Protein AF-A0ABD0P3J5-F1 (afdb_monomer_lite)

Secondary structure (DSSP, 8-state):
----BTTEEEEEEE-TTS-EEEEEE-HHHHHHHHH-GGG--HHHHHHHHHHGGGTS-HHHHHHHHHHHHH-GGGGS---

Organism: Cirrhinus mrigala (NCBI:txid683832)

Sequence (79 aa):
LYCDDVDIRFSKMMNSCKVLQIRYASVERLLERLTDLRFLSIDFLNTFLHSYRVFTSADVVLDKLITIYKRPISAIPAR

Structure (mmCIF, N/CA/C/O backbone):
data_AF-A0ABD0P3J5-F1
#
_entry.id   AF-A0ABD0P3J5-F1
#
loop_
_atom_site.group_PDB
_atom_site.id
_atom_site.type_symbol
_atom_site.label_atom_id
_atom_site.label_alt_id
_atom_site.label_comp_id
_atom_site.label_asym_id
_atom_site.label_entity_id
_atom_site.label_seq_id
_atom_site.pdbx_PDB_ins_code
_atom_site.Cartn_x
_atom_site.Cartn_y
_atom_site.Cartn_z
_atom_site.occupancy
_atom_site.B_iso_or_equiv
_atom_site.auth_seq_id
_atom_site.auth_comp_id
_atom_site.auth_asym_id
_atom_site.auth_atom_id
_atom_site.pdbx_PDB_model_num
ATOM 1 N N . LEU A 1 1 ? 14.120 -8.869 8.788 1.00 52.50 1 LEU A N 1
ATOM 2 C CA . LEU A 1 1 ? 13.954 -7.484 8.284 1.00 52.50 1 LEU A CA 1
ATOM 3 C C . LEU A 1 1 ? 14.333 -7.483 6.811 1.00 52.50 1 LEU A C 1
ATOM 5 O O . LEU A 1 1 ? 15.513 -7.570 6.509 1.00 52.50 1 LEU A O 1
ATOM 9 N N . TYR A 1 2 ? 13.321 -7.467 5.937 1.00 60.06 2 TYR A N 1
ATOM 10 C CA . TYR A 1 2 ? 13.441 -7.480 4.471 1.00 60.06 2 TYR A CA 1
ATOM 11 C C . TYR A 1 2 ? 14.091 -8.735 3.878 1.00 60.06 2 TYR A C 1
ATOM 13 O O . TYR A 1 2 ? 15.071 -8.662 3.141 1.00 60.06 2 TYR A O 1
ATOM 21 N N . CYS A 1 3 ? 13.524 -9.894 4.204 1.00 57.78 3 CYS A N 1
ATOM 22 C CA . CYS A 1 3 ? 13.688 -11.052 3.335 1.00 57.78 3 CYS A CA 1
ATOM 23 C C . CYS A 1 3 ? 12.694 -10.908 2.184 1.00 57.78 3 CYS A C 1
ATOM 25 O O . CYS A 1 3 ? 11.575 -10.439 2.408 1.00 57.78 3 CYS A O 1
ATOM 27 N N . ASP A 1 4 ? 13.105 -11.293 0.979 1.00 61.66 4 ASP A N 1
ATOM 28 C CA . ASP A 1 4 ? 12.140 -11.556 -0.080 1.00 61.66 4 ASP A CA 1
ATOM 29 C C . ASP A 1 4 ? 11.125 -12.576 0.457 1.00 61.66 4 ASP A C 1
ATOM 31 O O . ASP A 1 4 ? 11.496 -13.614 1.009 1.00 61.66 4 ASP A O 1
ATOM 35 N N . ASP A 1 5 ? 9.854 -12.236 0.334 1.00 66.94 5 ASP A N 1
ATOM 36 C CA . ASP A 1 5 ? 8.708 -13.061 0.690 1.00 66.94 5 ASP A CA 1
ATOM 37 C C . ASP A 1 5 ? 7.910 -13.328 -0.596 1.00 66.94 5 ASP A C 1
ATOM 39 O O . ASP A 1 5 ? 8.110 -12.662 -1.621 1.00 66.94 5 ASP A O 1
ATOM 43 N N . VAL A 1 6 ? 6.997 -14.298 -0.570 1.00 69.12 6 VAL A N 1
ATOM 44 C CA . VAL A 1 6 ? 6.128 -14.612 -1.719 1.00 69.12 6 VAL A CA 1
ATOM 45 C C . VAL A 1 6 ? 5.388 -13.352 -2.184 1.00 69.12 6 VAL A C 1
ATOM 47 O O . VAL A 1 6 ? 5.292 -13.098 -3.387 1.00 69.12 6 VAL A O 1
ATOM 50 N N . ASP A 1 7 ? 4.988 -12.511 -1.229 1.00 75.31 7 ASP A N 1
ATOM 51 C CA . ASP A 1 7 ? 4.151 -11.335 -1.452 1.00 75.31 7 ASP A CA 1
ATOM 52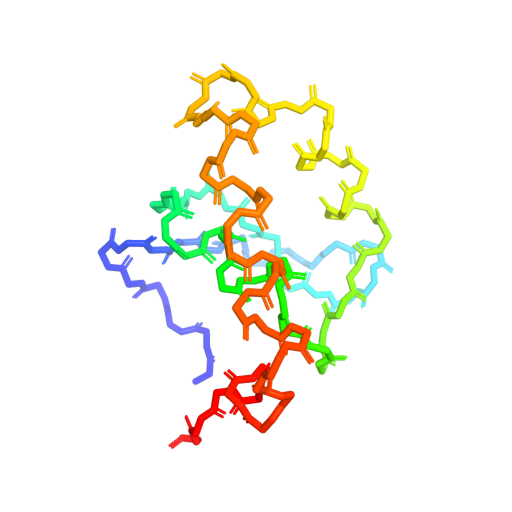 C C . ASP A 1 7 ? 4.912 -10.005 -1.504 1.00 75.31 7 ASP A C 1
ATOM 54 O O . ASP A 1 7 ? 4.288 -8.967 -1.718 1.00 75.31 7 ASP A O 1
ATOM 58 N N . ILE A 1 8 ? 6.239 -9.989 -1.308 1.00 79.69 8 ILE A N 1
ATOM 59 C CA . ILE A 1 8 ? 7.056 -8.774 -1.449 1.00 79.69 8 ILE A CA 1
ATOM 60 C C . ILE A 1 8 ? 8.521 -9.093 -1.763 1.00 79.69 8 ILE A C 1
ATOM 62 O O . ILE A 1 8 ? 9.173 -9.864 -1.069 1.00 79.69 8 ILE A O 1
ATOM 66 N N . ARG A 1 9 ? 9.070 -8.462 -2.802 1.00 80.69 9 ARG A N 1
ATOM 67 C CA . ARG A 1 9 ? 10.473 -8.602 -3.211 1.00 80.69 9 ARG A CA 1
ATOM 68 C C . ARG A 1 9 ? 11.142 -7.251 -3.345 1.00 80.69 9 ARG A C 1
ATOM 70 O O . ARG A 1 9 ? 10.546 -6.310 -3.878 1.00 80.69 9 ARG A O 1
ATOM 77 N N . PHE A 1 10 ? 12.405 -7.173 -2.945 1.00 79.38 10 PHE A N 1
ATOM 78 C CA . PHE A 1 10 ? 13.163 -5.926 -2.939 1.00 79.38 10 PHE A CA 1
ATOM 79 C C . PHE A 1 10 ? 14.337 -5.929 -3.938 1.00 79.38 10 PHE A C 1
ATOM 81 O O . PHE A 1 10 ? 14.838 -6.952 -4.415 1.00 79.38 10 PHE A O 1
ATOM 88 N N . SER A 1 11 ? 14.781 -4.741 -4.333 1.00 75.88 11 SER A N 1
ATOM 89 C CA . SER A 1 11 ?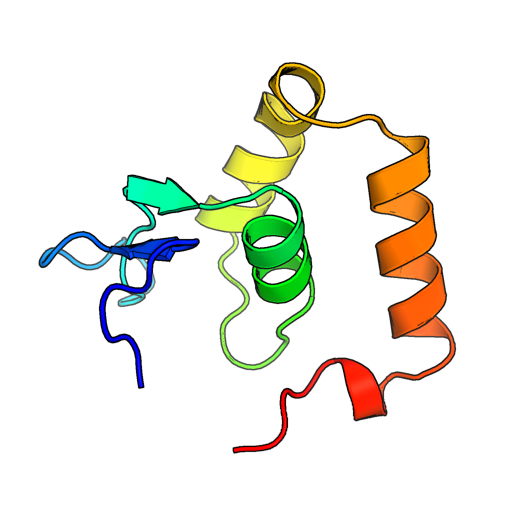 16.066 -4.539 -4.996 1.00 75.88 11 SER A CA 1
ATOM 90 C C . SER A 1 11 ? 17.192 -4.593 -3.971 1.00 75.88 11 SER A C 1
ATOM 92 O O . SER A 1 11 ? 17.030 -4.133 -2.844 1.00 75.88 11 SER A O 1
ATOM 94 N N . LYS A 1 12 ? 18.362 -5.103 -4.380 1.00 70.44 12 LYS A N 1
ATOM 95 C CA . LYS A 1 12 ? 19.595 -4.973 -3.584 1.00 70.44 12 LYS A CA 1
ATOM 96 C C . LYS A 1 12 ? 20.092 -3.519 -3.539 1.00 70.44 12 LYS A C 1
ATOM 98 O O . LYS A 1 12 ? 20.909 -3.187 -2.690 1.00 70.44 12 LYS A O 1
ATOM 103 N N . MET A 1 13 ? 19.607 -2.667 -4.448 1.00 70.25 13 MET A N 1
ATOM 104 C CA . MET A 1 13 ? 19.869 -1.228 -4.447 1.00 70.25 13 MET A CA 1
ATOM 105 C C . MET A 1 13 ? 18.840 -0.497 -3.580 1.00 70.25 13 MET A C 1
ATOM 107 O O . MET A 1 13 ? 17.645 -0.804 -3.610 1.00 70.25 13 MET A O 1
ATOM 111 N N . MET A 1 14 ? 19.310 0.486 -2.817 1.00 66.44 14 MET A N 1
ATOM 112 C CA . MET A 1 14 ? 18.441 1.375 -2.051 1.00 66.44 14 MET A CA 1
ATOM 113 C C . MET A 1 14 ? 17.980 2.555 -2.911 1.00 66.44 14 MET A C 1
ATOM 115 O O . MET A 1 14 ? 18.694 2.986 -3.813 1.00 66.44 14 MET A O 1
ATOM 119 N N . ASN A 1 15 ? 16.794 3.084 -2.617 1.00 66.38 15 ASN A N 1
ATOM 120 C CA . ASN A 1 15 ? 16.316 4.334 -3.200 1.00 66.38 15 ASN A CA 1
ATOM 121 C C . ASN A 1 15 ? 17.026 5.553 -2.581 1.00 66.38 15 ASN A C 1
ATOM 123 O O . ASN A 1 15 ? 17.835 5.424 -1.657 1.00 66.38 15 ASN A O 1
ATOM 127 N N . SER A 1 16 ? 16.682 6.750 -3.056 1.00 65.94 16 SER A N 1
ATOM 128 C CA . SER A 1 16 ? 17.237 8.029 -2.591 1.00 65.94 16 SER A CA 1
ATOM 129 C C . SER A 1 16 ? 17.117 8.248 -1.075 1.00 65.94 16 SER A C 1
ATOM 131 O O . SER A 1 16 ? 17.942 8.940 -0.482 1.00 65.94 16 SER A O 1
ATOM 133 N N . CYS A 1 17 ? 16.139 7.615 -0.420 1.00 61.47 17 CYS A N 1
ATOM 134 C CA . CYS A 1 17 ? 15.934 7.666 1.029 1.00 61.47 17 CYS A CA 1
ATOM 135 C C . CYS A 1 17 ? 16.700 6.577 1.806 1.00 61.47 17 CYS A C 1
ATOM 137 O O . CYS A 1 17 ? 16.437 6.394 2.993 1.00 61.47 17 CYS A O 1
ATOM 139 N N . LYS A 1 18 ? 17.611 5.826 1.169 1.00 67.62 18 LYS A N 1
ATOM 140 C CA . LYS A 1 18 ? 18.290 4.654 1.760 1.00 67.62 18 LYS A CA 1
ATOM 141 C C . LYS A 1 18 ? 17.304 3.591 2.266 1.00 67.62 18 LYS A C 1
ATOM 143 O O . LYS A 1 18 ? 17.532 2.938 3.281 1.00 67.62 18 LYS A O 1
ATOM 148 N N . VAL A 1 19 ? 16.193 3.416 1.556 1.00 68.31 19 VAL A N 1
ATOM 149 C CA . VAL A 1 19 ? 15.194 2.371 1.803 1.00 68.31 19 VAL A CA 1
ATOM 150 C C . VAL A 1 19 ? 15.261 1.355 0.665 1.00 68.31 19 VAL A C 1
ATOM 152 O O . VAL A 1 19 ? 15.490 1.723 -0.487 1.00 68.31 19 VAL A O 1
ATOM 155 N N . LEU A 1 20 ? 15.065 0.069 0.965 1.00 68.62 20 LEU A N 1
ATOM 156 C CA . LEU A 1 20 ? 15.023 -0.977 -0.059 1.00 68.62 20 LEU A CA 1
ATOM 157 C C . LEU A 1 20 ? 13.879 -0.724 -1.052 1.00 68.62 20 LEU A C 1
ATOM 159 O O . LEU A 1 20 ? 12.719 -0.574 -0.662 1.00 68.62 20 LEU A O 1
ATOM 163 N N . GLN A 1 21 ? 14.212 -0.673 -2.341 1.00 77.88 21 GLN A N 1
ATOM 164 C CA . GLN A 1 21 ? 13.243 -0.451 -3.413 1.00 77.88 21 GLN A CA 1
ATOM 165 C C . GLN A 1 21 ? 12.395 -1.711 -3.625 1.00 77.88 21 GLN A C 1
ATOM 167 O O . GLN A 1 21 ? 12.942 -2.796 -3.790 1.00 77.88 21 GLN A O 1
ATOM 172 N N . ILE A 1 22 ? 11.069 -1.583 -3.656 1.00 79.50 22 ILE A N 1
ATOM 173 C CA . ILE A 1 22 ? 10.164 -2.705 -3.949 1.00 79.50 22 ILE A CA 1
ATOM 174 C C . ILE A 1 22 ? 10.204 -3.002 -5.453 1.00 79.50 22 ILE A C 1
ATOM 176 O O . ILE A 1 22 ? 10.056 -2.092 -6.264 1.00 79.50 22 ILE A O 1
ATOM 180 N N . ARG A 1 23 ? 10.401 -4.272 -5.825 1.00 83.31 23 ARG A N 1
ATOM 181 C CA . ARG A 1 23 ? 10.324 -4.758 -7.218 1.00 83.31 23 ARG A CA 1
ATOM 182 C C . ARG A 1 23 ? 8.998 -5.434 -7.534 1.00 83.31 23 ARG A C 1
ATOM 184 O O . ARG A 1 23 ? 8.511 -5.342 -8.652 1.00 83.31 23 ARG A O 1
ATOM 191 N N . TYR A 1 24 ? 8.443 -6.122 -6.549 1.00 81.81 24 TYR A N 1
ATOM 192 C CA . TYR A 1 24 ? 7.149 -6.778 -6.630 1.00 81.81 24 TYR A CA 1
ATOM 193 C C . TYR A 1 24 ? 6.529 -6.755 -5.243 1.00 81.81 24 TYR A C 1
ATOM 195 O O . TYR A 1 24 ? 7.242 -6.947 -4.260 1.00 81.81 24 TYR A O 1
ATOM 203 N N . ALA A 1 25 ? 5.227 -6.523 -5.160 1.00 87.75 25 ALA A N 1
ATOM 204 C CA . ALA A 1 25 ? 4.485 -6.676 -3.925 1.00 87.75 25 ALA A CA 1
ATOM 205 C C . ALA A 1 25 ? 3.010 -6.928 -4.229 1.00 87.75 25 ALA A C 1
ATOM 207 O O . ALA A 1 25 ? 2.486 -6.424 -5.225 1.00 87.75 25 ALA A O 1
ATOM 208 N N . SER A 1 26 ? 2.339 -7.664 -3.348 1.00 89.88 26 SER A N 1
ATOM 209 C CA . SER A 1 26 ? 0.882 -7.696 -3.324 1.00 89.88 26 SER A CA 1
ATOM 210 C C . SER A 1 26 ? 0.328 -6.316 -2.952 1.00 89.88 26 SER A C 1
ATOM 212 O O . SER A 1 26 ? 1.004 -5.488 -2.330 1.00 89.88 26 SER A O 1
ATOM 214 N N . VAL A 1 27 ? -0.934 -6.064 -3.308 1.00 90.88 27 VAL A N 1
ATOM 215 C CA . VAL A 1 27 ? -1.630 -4.819 -2.944 1.00 90.88 27 VAL A CA 1
ATOM 216 C C . VAL A 1 27 ? -1.618 -4.615 -1.429 1.00 90.88 27 VAL A C 1
ATOM 218 O O . VAL A 1 27 ? -1.342 -3.515 -0.959 1.00 90.88 27 VAL A O 1
ATOM 221 N N . GLU A 1 28 ? -1.849 -5.681 -0.663 1.00 89.12 28 GLU A N 1
ATOM 222 C CA . GLU A 1 28 ? -1.832 -5.647 0.799 1.00 89.12 28 GLU A CA 1
ATOM 223 C C . GLU A 1 28 ? -0.472 -5.193 1.342 1.00 89.12 28 GLU A C 1
ATOM 225 O O . GLU A 1 28 ? -0.416 -4.275 2.161 1.00 89.12 28 GLU A O 1
ATOM 230 N N . ARG A 1 29 ? 0.631 -5.736 0.814 1.00 89.00 29 ARG A N 1
ATOM 231 C CA . ARG A 1 29 ? 1.987 -5.356 1.236 1.00 89.00 29 ARG A CA 1
ATOM 232 C C . ARG A 1 29 ? 2.352 -3.925 0.839 1.00 89.00 29 ARG A C 1
ATOM 234 O O . ARG A 1 29 ? 3.033 -3.236 1.599 1.00 89.00 29 ARG A O 1
ATOM 241 N N . LEU A 1 30 ? 1.875 -3.433 -0.309 1.00 91.00 30 LEU A N 1
ATOM 242 C CA . LEU A 1 30 ? 2.032 -2.021 -0.685 1.00 91.00 30 LEU A CA 1
ATOM 243 C C . LEU A 1 30 ? 1.255 -1.089 0.253 1.00 91.00 30 LEU A C 1
ATOM 245 O O . LEU A 1 30 ? 1.767 -0.034 0.628 1.00 91.00 30 LEU A O 1
ATOM 249 N N . LEU A 1 31 ? 0.049 -1.485 0.659 1.00 90.81 31 LEU A N 1
ATOM 250 C CA . LEU A 1 31 ? -0.789 -0.734 1.590 1.00 90.81 31 LEU A CA 1
ATOM 251 C C . LEU A 1 31 ? -0.214 -0.719 3.010 1.00 90.81 31 LEU A C 1
ATOM 253 O O . LEU A 1 31 ? -0.204 0.328 3.648 1.00 90.81 31 LEU A O 1
ATOM 257 N N . GLU A 1 32 ? 0.313 -1.841 3.500 1.00 88.12 32 GLU A N 1
ATOM 258 C CA . GLU A 1 32 ? 1.061 -1.879 4.764 1.00 88.12 32 GLU A CA 1
ATOM 259 C C . GLU A 1 32 ? 2.249 -0.920 4.720 1.00 88.12 32 GLU A C 1
ATOM 261 O O . GLU A 1 32 ? 2.435 -0.108 5.629 1.00 88.12 32 GLU A O 1
ATOM 266 N N . ARG A 1 33 ? 3.009 -0.952 3.619 1.00 86.56 33 ARG A N 1
ATOM 267 C CA . ARG A 1 33 ? 4.171 -0.088 3.425 1.00 86.56 33 ARG A CA 1
ATOM 268 C C . ARG A 1 33 ? 3.813 1.394 3.376 1.00 86.56 33 ARG A C 1
ATOM 270 O O . ARG A 1 33 ? 4.579 2.195 3.911 1.00 86.56 33 ARG A O 1
ATOM 277 N N . LEU A 1 34 ? 2.686 1.737 2.749 1.00 88.94 34 LEU A N 1
ATOM 278 C CA . LEU A 1 34 ? 2.132 3.092 2.695 1.00 88.94 34 LEU A CA 1
ATOM 279 C C . LEU A 1 34 ? 1.842 3.638 4.098 1.00 88.94 34 LEU A C 1
ATOM 281 O O . LEU A 1 34 ? 2.012 4.829 4.341 1.00 88.94 34 LEU A O 1
ATOM 285 N N . THR A 1 35 ? 1.422 2.766 5.013 1.00 87.00 35 THR A N 1
ATOM 286 C CA . THR A 1 35 ? 1.004 3.140 6.370 1.00 87.00 35 THR A CA 1
ATOM 287 C C . THR A 1 35 ? 2.087 2.975 7.438 1.00 87.00 35 THR A C 1
ATOM 289 O O . THR A 1 35 ? 1.890 3.420 8.566 1.00 87.00 35 THR A O 1
ATOM 292 N N . ASP A 1 36 ? 3.236 2.376 7.104 1.00 84.38 36 ASP A N 1
ATOM 293 C CA . ASP A 1 36 ? 4.351 2.194 8.039 1.00 84.38 36 ASP A CA 1
ATOM 294 C C . ASP A 1 36 ? 5.112 3.513 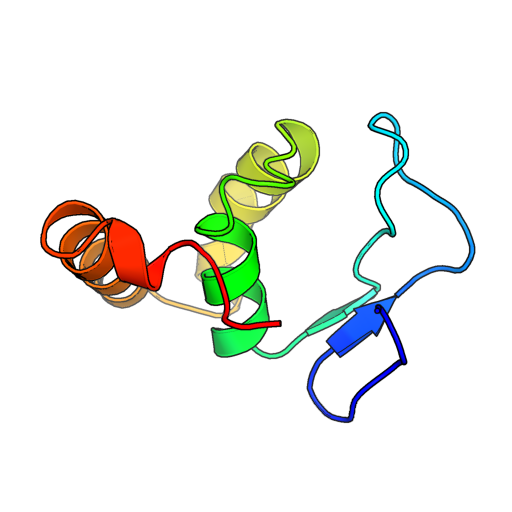8.258 1.00 84.38 36 ASP A C 1
ATOM 296 O O . ASP A 1 36 ? 5.990 3.907 7.478 1.00 84.38 36 ASP A O 1
ATOM 300 N N . LEU A 1 37 ? 4.791 4.180 9.370 1.00 75.25 37 LEU A N 1
ATOM 301 C CA . LEU A 1 37 ? 5.364 5.471 9.766 1.00 75.25 37 LEU A CA 1
ATOM 302 C C . LEU A 1 37 ? 6.877 5.424 10.019 1.00 75.25 37 LEU A C 1
ATOM 304 O O . LEU A 1 37 ? 7.530 6.465 9.986 1.00 75.25 37 LEU A O 1
ATOM 308 N N . ARG A 1 38 ? 7.461 4.242 10.249 1.00 76.06 38 ARG A N 1
ATOM 309 C CA . ARG A 1 38 ? 8.905 4.109 10.508 1.00 76.06 38 ARG A CA 1
ATOM 310 C C . ARG A 1 38 ? 9.740 4.392 9.266 1.00 76.06 38 ARG A C 1
ATOM 312 O O . ARG A 1 38 ? 10.908 4.751 9.380 1.00 76.06 38 ARG A O 1
ATOM 319 N N . PHE A 1 39 ? 9.164 4.183 8.085 1.00 72.75 39 PHE A N 1
ATOM 320 C CA . PHE A 1 39 ? 9.913 4.180 6.834 1.00 72.75 39 PHE A CA 1
ATOM 321 C C . PHE A 1 39 ? 9.173 4.906 5.710 1.00 72.75 39 PHE A C 1
ATOM 323 O O . PHE A 1 39 ? 9.306 4.528 4.543 1.00 72.75 39 PHE A O 1
ATOM 330 N N . LEU A 1 40 ? 8.362 5.912 6.031 1.00 72.50 40 LEU A N 1
ATOM 331 C CA . LEU A 1 40 ? 7.646 6.681 5.019 1.00 72.50 40 LEU A CA 1
ATOM 332 C C . LEU A 1 40 ? 8.646 7.343 4.055 1.00 72.50 40 LEU A C 1
ATOM 334 O O . LEU A 1 40 ? 9.551 8.062 4.470 1.00 72.50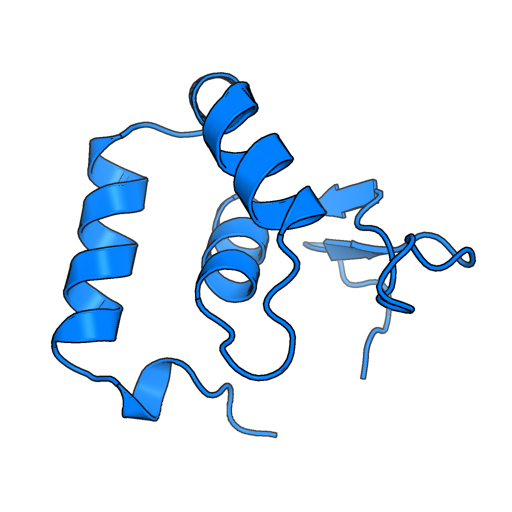 40 LEU A O 1
ATOM 338 N N . SER A 1 41 ? 8.496 7.070 2.759 1.00 81.19 41 SER A N 1
ATOM 339 C CA . SER A 1 41 ? 9.330 7.637 1.696 1.00 81.19 41 SER A CA 1
ATOM 340 C C . SER A 1 41 ? 8.450 8.486 0.791 1.00 81.19 41 SER A C 1
ATOM 342 O O . SER A 1 41 ? 7.447 7.995 0.274 1.00 81.19 41 SER A O 1
ATOM 344 N N . ILE A 1 42 ? 8.835 9.749 0.592 1.00 83.44 42 ILE A N 1
ATOM 345 C CA . ILE A 1 42 ? 8.122 10.682 -0.293 1.00 83.44 42 ILE A CA 1
ATOM 346 C C . ILE A 1 42 ? 8.063 10.116 -1.718 1.00 83.44 42 ILE A C 1
ATOM 348 O O . ILE A 1 42 ? 7.003 10.124 -2.339 1.00 83.44 42 ILE A O 1
ATOM 352 N N . ASP A 1 43 ? 9.167 9.542 -2.201 1.00 82.88 43 ASP A N 1
ATOM 353 C CA . ASP A 1 43 ? 9.237 8.915 -3.525 1.00 82.88 43 ASP A CA 1
ATOM 354 C C . ASP A 1 43 ? 8.255 7.746 -3.653 1.00 82.88 43 ASP A C 1
ATOM 356 O O . ASP A 1 43 ? 7.555 7.623 -4.662 1.00 82.88 43 ASP A O 1
ATOM 360 N N . PHE A 1 44 ? 8.165 6.902 -2.618 1.00 86.44 44 PHE A N 1
ATOM 361 C CA . PHE A 1 44 ? 7.201 5.804 -2.588 1.00 86.44 44 PHE A CA 1
ATOM 362 C C . PHE A 1 44 ? 5.764 6.325 -2.579 1.00 86.44 44 PHE A C 1
ATOM 364 O O . PHE A 1 44 ? 4.952 5.841 -3.360 1.00 86.44 44 PHE A O 1
ATOM 371 N N . LEU A 1 45 ? 5.457 7.321 -1.742 1.00 88.75 45 LEU A N 1
ATOM 372 C CA . LEU A 1 45 ? 4.122 7.910 -1.652 1.00 88.75 45 LEU A CA 1
ATOM 373 C C . LEU A 1 45 ? 3.680 8.486 -3.000 1.00 88.75 45 LEU A C 1
ATOM 375 O O . LEU A 1 45 ? 2.600 8.156 -3.482 1.00 88.75 45 LEU A O 1
ATOM 379 N N . ASN A 1 46 ? 4.533 9.291 -3.633 1.00 90.00 46 ASN A N 1
ATOM 380 C CA . ASN A 1 46 ? 4.246 9.889 -4.933 1.00 90.00 46 ASN A CA 1
ATOM 381 C C . ASN A 1 46 ? 4.051 8.815 -6.007 1.00 90.00 46 ASN A C 1
ATOM 383 O O . ASN A 1 46 ? 3.069 8.851 -6.746 1.00 90.00 46 ASN A O 1
ATOM 387 N N . THR A 1 47 ? 4.943 7.823 -6.059 1.00 90.62 47 THR A N 1
ATOM 388 C CA . THR A 1 47 ? 4.850 6.723 -7.029 1.00 90.62 47 THR A CA 1
ATOM 389 C C . THR A 1 47 ? 3.583 5.896 -6.816 1.00 90.62 47 THR A C 1
ATOM 391 O O . THR A 1 47 ? 2.874 5.594 -7.777 1.00 90.62 47 THR A O 1
ATOM 394 N N . PHE A 1 48 ? 3.260 5.558 -5.565 1.00 92.69 48 PHE A N 1
ATOM 395 C CA . PHE A 1 48 ? 2.057 4.812 -5.209 1.00 92.69 48 PHE A CA 1
ATOM 396 C C . PHE A 1 48 ? 0.803 5.596 -5.602 1.00 92.69 48 PHE A C 1
ATOM 398 O O . PHE A 1 48 ? -0.015 5.091 -6.363 1.00 92.69 48 PHE A O 1
ATOM 405 N N . LEU A 1 49 ? 0.670 6.855 -5.170 1.00 93.12 49 LEU A N 1
ATOM 406 C CA . LEU A 1 49 ? -0.509 7.677 -5.462 1.00 93.12 49 LEU A CA 1
ATOM 407 C C . LEU A 1 49 ? -0.692 7.953 -6.960 1.00 93.12 49 LEU A C 1
ATOM 409 O O . LEU A 1 49 ? -1.826 8.099 -7.414 1.00 93.12 49 LEU A O 1
ATOM 413 N N . HIS A 1 50 ? 0.392 7.982 -7.737 1.00 94.50 50 HIS A N 1
ATOM 414 C CA . HIS A 1 50 ? 0.314 8.168 -9.184 1.00 94.50 50 HIS A CA 1
ATOM 415 C C . HIS A 1 50 ? -0.096 6.894 -9.941 1.00 94.50 50 HIS A C 1
ATOM 417 O O . HIS A 1 50 ? -0.669 6.985 -11.023 1.00 94.50 50 HIS A O 1
ATOM 423 N N . SER A 1 51 ? 0.180 5.705 -9.392 1.00 94.56 51 SER A N 1
ATOM 424 C CA . SER A 1 51 ? 0.033 4.428 -10.112 1.00 94.56 51 SER A CA 1
ATOM 425 C C . SER A 1 51 ? -0.988 3.452 -9.516 1.00 94.56 51 SER A C 1
ATOM 427 O O . SER A 1 51 ? -1.352 2.488 -10.189 1.00 94.56 51 SER A O 1
ATOM 429 N N . TYR A 1 52 ? -1.506 3.693 -8.304 1.00 96.00 52 TYR A N 1
ATOM 430 C CA . TYR A 1 52 ? -2.325 2.708 -7.582 1.00 96.00 52 TYR A CA 1
ATOM 431 C C . TYR A 1 52 ? -3.568 2.246 -8.340 1.00 96.00 52 TYR A C 1
ATOM 433 O O . TYR A 1 52 ? -3.957 1.088 -8.216 1.00 96.00 52 TYR A O 1
ATOM 441 N N . ARG A 1 53 ? -4.162 3.110 -9.176 1.00 95.31 53 ARG A N 1
ATOM 442 C CA . ARG A 1 53 ? -5.366 2.779 -9.957 1.00 95.31 53 ARG A CA 1
ATOM 443 C C . ARG A 1 53 ? -5.160 1.635 -10.956 1.00 95.31 53 ARG A C 1
ATOM 445 O O . ARG A 1 53 ? -6.143 1.101 -11.453 1.00 95.31 53 ARG A O 1
ATOM 452 N N . VAL A 1 54 ? -3.911 1.261 -11.251 1.00 96.12 54 VAL A N 1
ATOM 453 C CA . VAL A 1 54 ? -3.579 0.107 -12.103 1.00 96.12 54 VAL A CA 1
ATOM 454 C C . VAL A 1 54 ? -3.832 -1.223 -11.381 1.00 96.12 54 VAL A C 1
ATOM 456 O O . VAL A 1 54 ? -4.118 -2.222 -12.032 1.00 96.12 54 VAL A O 1
ATOM 459 N 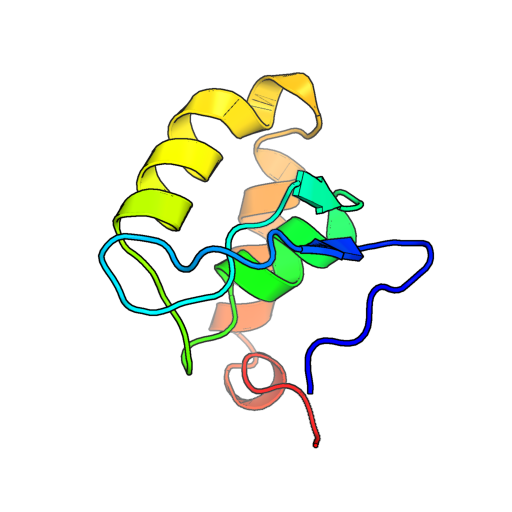N . PHE A 1 55 ? -3.735 -1.252 -10.049 1.00 92.81 55 PHE A N 1
ATOM 460 C CA . PHE A 1 55 ? -3.749 -2.492 -9.265 1.00 92.81 55 PHE A CA 1
ATOM 461 C C . PHE A 1 55 ? -4.704 -2.482 -8.060 1.00 92.81 55 PHE A C 1
ATOM 463 O O . PHE A 1 55 ? -4.877 -3.514 -7.420 1.00 92.81 55 PHE A O 1
ATOM 470 N N . THR A 1 56 ? -5.325 -1.348 -7.722 1.00 96.38 56 THR A N 1
ATOM 471 C CA . THR A 1 56 ? -6.337 -1.235 -6.659 1.00 96.38 56 THR A CA 1
ATOM 472 C C . THR A 1 56 ? -7.260 -0.027 -6.883 1.00 96.38 56 THR A C 1
ATOM 474 O O . THR A 1 56 ? -7.032 0.782 -7.782 1.00 96.38 56 THR A O 1
ATOM 477 N N . SER A 1 57 ? -8.325 0.109 -6.088 1.00 97.12 57 SER A N 1
ATOM 478 C CA . SER A 1 57 ? -9.283 1.221 -6.172 1.00 97.12 57 SER A CA 1
ATOM 479 C C . SER A 1 57 ? -9.065 2.272 -5.079 1.00 97.12 57 SER A C 1
ATOM 481 O O . SER A 1 57 ? -8.403 2.029 -4.069 1.00 97.12 57 SER A O 1
ATOM 483 N N . ALA A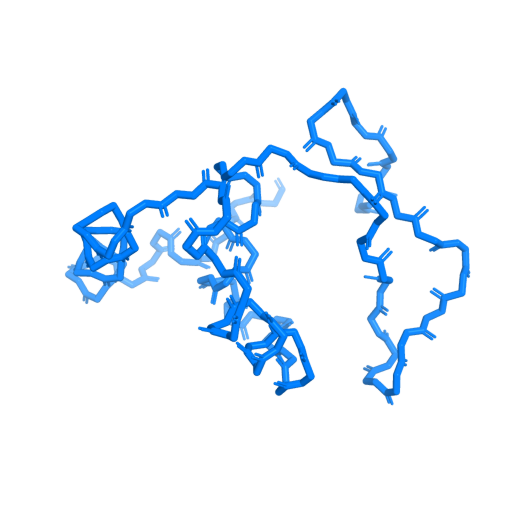 1 58 ? -9.636 3.465 -5.280 1.00 96.81 58 ALA A N 1
ATOM 484 C CA . ALA A 1 58 ? -9.558 4.550 -4.302 1.00 96.81 58 ALA A CA 1
ATOM 485 C C . ALA A 1 58 ? -10.246 4.177 -2.981 1.00 96.81 58 ALA A C 1
ATOM 487 O O . ALA A 1 58 ? -9.725 4.507 -1.919 1.00 96.81 58 ALA A O 1
ATOM 488 N N . ASP A 1 59 ? -11.357 3.437 -3.044 1.00 97.69 59 ASP A N 1
ATOM 489 C CA . ASP A 1 59 ? -12.101 2.993 -1.861 1.00 97.69 59 ASP A CA 1
ATOM 490 C C . ASP A 1 59 ? -11.241 2.106 -0.954 1.00 97.69 59 ASP A C 1
ATOM 492 O O . ASP A 1 59 ? -11.198 2.320 0.254 1.00 97.69 59 ASP A O 1
ATOM 496 N N . VAL A 1 60 ? -10.478 1.173 -1.537 1.00 95.88 60 VAL A N 1
ATOM 497 C CA . VAL A 1 60 ? -9.568 0.289 -0.787 1.00 95.88 60 VAL A CA 1
ATOM 498 C C . VAL A 1 60 ? -8.451 1.088 -0.110 1.00 95.88 60 VAL A C 1
ATOM 500 O O . VAL A 1 60 ? -8.114 0.839 1.048 1.00 95.88 60 VAL A O 1
ATOM 503 N N . VAL A 1 61 ? -7.870 2.064 -0.817 1.00 95.62 61 VAL A N 1
ATOM 504 C CA . VAL A 1 61 ? -6.820 2.928 -0.254 1.00 95.62 61 VAL A CA 1
ATOM 505 C C . VAL A 1 61 ? -7.376 3.765 0.899 1.00 95.62 61 VAL A C 1
ATOM 507 O O . VAL A 1 61 ? -6.770 3.816 1.969 1.00 95.62 61 VAL A O 1
ATOM 510 N N . LEU A 1 62 ? -8.536 4.397 0.705 1.00 96.00 62 LEU A N 1
ATOM 511 C CA . LEU A 1 62 ? -9.182 5.225 1.721 1.00 96.00 62 LEU A CA 1
ATOM 512 C C . LEU A 1 62 ? -9.567 4.413 2.956 1.00 96.00 62 LEU A C 1
ATOM 514 O O . LEU A 1 62 ? -9.296 4.856 4.070 1.00 96.00 62 LEU A O 1
ATOM 518 N N . ASP A 1 63 ? -10.128 3.219 2.780 1.00 94.69 63 ASP A N 1
ATOM 519 C CA . ASP A 1 63 ? -10.499 2.341 3.891 1.00 94.69 63 ASP A CA 1
ATOM 520 C C . ASP A 1 63 ? -9.283 1.947 4.746 1.00 94.69 63 ASP A C 1
ATOM 522 O O . ASP A 1 63 ? -9.312 2.057 5.980 1.00 94.69 63 ASP A O 1
ATOM 526 N N . LYS A 1 64 ? -8.155 1.605 4.103 1.00 91.62 64 LYS A N 1
ATOM 527 C CA . LYS A 1 64 ? -6.897 1.329 4.811 1.00 91.62 64 LYS A CA 1
ATOM 528 C C . LYS A 1 64 ? -6.414 2.547 5.604 1.00 91.62 64 LYS A C 1
ATOM 530 O O . LYS A 1 64 ? -6.056 2.410 6.775 1.00 91.62 64 LYS A O 1
ATOM 535 N N . LEU A 1 65 ? -6.421 3.735 4.997 1.00 91.44 65 LEU A N 1
ATOM 536 C CA . LEU A 1 65 ? -5.987 4.975 5.653 1.00 91.44 65 LEU A CA 1
ATOM 537 C C . LEU A 1 65 ? -6.893 5.347 6.836 1.00 91.44 65 LEU A C 1
ATOM 539 O O . LEU A 1 65 ? -6.391 5.689 7.907 1.00 91.44 65 LEU A O 1
ATOM 543 N N . ILE A 1 66 ? -8.215 5.227 6.679 1.00 93.19 66 ILE A N 1
ATOM 544 C CA . ILE A 1 66 ? -9.196 5.468 7.748 1.00 93.19 66 ILE A CA 1
ATOM 545 C C . ILE A 1 66 ? -8.975 4.496 8.909 1.00 93.19 66 ILE A C 1
ATOM 547 O O . ILE A 1 66 ? -8.991 4.907 10.072 1.00 93.19 66 ILE A O 1
ATOM 551 N N . THR A 1 67 ? -8.754 3.215 8.609 1.00 90.88 67 THR A N 1
ATOM 552 C CA . THR A 1 67 ? -8.499 2.178 9.617 1.00 90.88 67 THR A CA 1
ATOM 553 C C . THR A 1 67 ? -7.275 2.518 10.462 1.00 90.88 67 THR A C 1
ATOM 555 O O . THR A 1 67 ? -7.342 2.484 11.693 1.00 90.88 67 THR A O 1
ATOM 558 N N . ILE A 1 68 ? -6.180 2.913 9.812 1.00 87.56 68 ILE A N 1
ATOM 559 C CA . ILE A 1 68 ? -4.942 3.305 10.486 1.00 87.56 68 ILE A CA 1
ATOM 560 C C . ILE A 1 68 ? -5.115 4.590 11.295 1.00 87.56 68 ILE A C 1
ATOM 562 O O . ILE A 1 68 ? -4.695 4.639 12.449 1.00 87.56 68 ILE A O 1
ATOM 566 N N . TYR A 1 69 ? -5.795 5.597 10.745 1.00 88.12 69 TYR A N 1
ATOM 567 C CA . TYR A 1 69 ? -6.085 6.837 11.464 1.00 88.12 69 TYR A CA 1
ATOM 568 C C . TYR A 1 69 ? -6.887 6.585 12.753 1.00 88.12 69 TYR A C 1
ATOM 570 O O . TYR A 1 69 ? -6.577 7.149 13.800 1.00 88.12 69 TYR A O 1
ATOM 578 N N . LYS A 1 70 ? -7.879 5.685 12.708 1.00 89.75 70 LYS A N 1
ATOM 579 C CA . LYS A 1 70 ? -8.683 5.299 13.881 1.00 89.75 70 LYS A CA 1
ATOM 580 C C . LYS A 1 70 ? -7.924 4.417 14.882 1.00 89.75 70 LYS A C 1
ATOM 582 O O . LYS A 1 70 ? -8.320 4.353 16.044 1.00 89.75 70 LYS A O 1
ATOM 587 N N . ARG A 1 71 ? -6.876 3.703 14.452 1.00 86.06 71 ARG A N 1
ATOM 588 C CA . ARG A 1 71 ? -6.084 2.772 15.281 1.00 86.06 71 ARG A CA 1
ATOM 589 C C . ARG A 1 71 ? -4.578 2.947 15.031 1.00 86.06 71 ARG A C 1
ATOM 591 O O . ARG A 1 71 ? -3.940 2.038 14.496 1.00 86.06 71 ARG A O 1
ATOM 598 N N . PRO A 1 72 ? -3.970 4.060 15.473 1.00 71.31 72 PRO A N 1
ATOM 599 C CA . PRO A 1 72 ? -2.599 4.424 15.102 1.00 71.31 72 PRO A CA 1
ATOM 600 C C . PRO A 1 72 ? -1.535 3.419 15.568 1.00 71.31 72 PRO A C 1
ATOM 602 O O . PRO A 1 72 ? -0.501 3.280 14.924 1.00 71.31 72 PRO A O 1
ATOM 605 N N . ILE A 1 73 ? -1.795 2.656 16.636 1.00 68.06 73 ILE A N 1
ATOM 606 C CA . ILE A 1 73 ? -0.870 1.619 17.130 1.00 68.06 73 ILE A CA 1
ATOM 607 C C . ILE A 1 73 ? -0.713 0.476 16.111 1.00 68.06 73 ILE A C 1
ATOM 609 O O . ILE A 1 73 ? 0.365 -0.096 15.996 1.00 68.06 73 ILE A O 1
ATOM 613 N N . SER A 1 74 ? -1.747 0.186 15.310 1.00 66.62 74 SER A N 1
ATOM 614 C CA . SER A 1 74 ? -1.674 -0.829 14.246 1.00 66.62 74 SER A CA 1
ATOM 615 C C . SER A 1 74 ? -0.850 -0.397 13.026 1.00 66.62 74 SER A C 1
ATOM 617 O O . SER A 1 74 ? -0.513 -1.235 12.195 1.00 66.62 74 SER A O 1
ATOM 619 N N . ALA A 1 75 ? -0.481 0.887 12.934 1.00 61.31 75 ALA A N 1
ATOM 620 C CA . ALA A 1 75 ? 0.396 1.420 11.888 1.00 61.31 75 ALA A CA 1
ATOM 621 C C . ALA A 1 75 ? 1.872 1.054 12.094 1.00 61.31 75 ALA A C 1
ATOM 623 O O . ALA A 1 75 ? 2.699 1.283 11.213 1.00 61.31 75 ALA A O 1
ATOM 624 N N . ILE A 1 76 ? 2.216 0.534 13.275 1.00 65.38 76 ILE A N 1
ATOM 625 C CA . ILE A 1 76 ? 3.559 0.090 13.626 1.00 65.38 76 ILE A CA 1
ATOM 626 C C . ILE A 1 76 ? 3.513 -1.441 13.671 1.00 65.38 76 ILE A C 1
ATOM 628 O O . ILE A 1 76 ? 3.040 -1.997 14.664 1.00 65.38 76 ILE A O 1
ATOM 632 N N . PRO A 1 77 ? 3.974 -2.144 12.618 1.00 60.75 77 PRO A N 1
ATOM 633 C CA . PRO A 1 77 ? 3.996 -3.600 12.617 1.00 60.75 77 PRO A CA 1
ATOM 634 C C . PRO A 1 77 ? 4.777 -4.127 13.825 1.00 60.75 77 PRO A C 1
ATOM 636 O O . PRO A 1 77 ? 5.915 -3.695 14.061 1.00 60.75 77 PRO A O 1
ATOM 639 N N . ALA A 1 78 ? 4.165 -5.049 14.578 1.00 57.88 78 ALA A N 1
ATOM 640 C CA . ALA A 1 78 ? 4.840 -5.788 15.640 1.00 57.88 78 ALA A CA 1
ATOM 641 C C . ALA A 1 78 ? 6.042 -6.541 15.049 1.00 57.88 78 ALA A C 1
ATOM 643 O O . ALA A 1 78 ? 6.009 -6.993 13.904 1.00 57.88 78 ALA A O 1
ATOM 644 N N . ARG A 1 79 ? 7.132 -6.544 15.810 1.00 51.44 79 ARG A N 1
ATOM 645 C CA . ARG A 1 79 ? 8.487 -6.852 15.354 1.00 51.44 79 ARG A CA 1
ATOM 646 C C . ARG A 1 79 ? 8.697 -8.321 15.009 1.00 51.44 79 ARG A C 1
ATOM 648 O O . ARG A 1 79 ? 8.168 -9.163 15.763 1.00 51.44 79 ARG A O 1
#

Radius of gyration: 12.5 Å; chains: 1; bounding box: 32×25×29 Å

InterPro domains:
  IPR000651 Ras-like guanine nucleotide exchange factor, N-terminal [PF00618] (21-70)
  IPR000651 Ras-like guanine nucleotide exchange factor, N-terminal [PS50212] (18-79)
  IPR023578 Ras guanine nucleotide exchange factor domain superfamily [SSF48366] (5-73)

Foldseek 3Di:
DDDDDPAWHFDPDADPQRHTHTPGHAPVVLLLVCLQPVRHDPVSVVVCVVCVVVHDDPVVSVVSVVVCVVPVVVSHDDD

pLDDT: mean 80.97, std 12.55, range [51.44, 97.69]